Protein AF-A0A353U0R9-F1 (afdb_monomer_lite)

Structure (mmCIF, N/CA/C/O backbone):
data_AF-A0A353U0R9-F1
#
_entry.id   AF-A0A353U0R9-F1
#
loop_
_atom_site.group_PDB
_atom_site.id
_atom_site.type_symbol
_atom_site.label_atom_id
_atom_site.label_alt_id
_atom_site.label_comp_id
_atom_site.label_asym_id
_atom_site.label_entity_id
_atom_site.label_seq_id
_atom_site.pdbx_PDB_ins_code
_atom_site.Cartn_x
_atom_site.Cartn_y
_atom_site.Cartn_z
_atom_site.occupancy
_atom_site.B_iso_or_equiv
_atom_site.auth_seq_id
_atom_site.auth_comp_id
_atom_site.auth_asym_id
_atom_site.auth_atom_id
_atom_site.pdbx_PDB_model_num
ATOM 1 N N . LYS A 1 1 ? -18.817 -8.400 8.365 1.00 78.81 1 LYS A N 1
ATOM 2 C CA . LYS A 1 1 ? -18.732 -8.257 9.843 1.00 78.81 1 LYS A CA 1
ATOM 3 C C . LYS A 1 1 ? -17.386 -7.670 10.286 1.00 78.81 1 LYS A C 1
ATOM 5 O O . LYS A 1 1 ? -17.400 -6.609 10.885 1.00 78.81 1 LYS A O 1
ATOM 10 N N . VAL A 1 2 ? -16.241 -8.260 9.911 1.00 92.94 2 VAL A N 1
ATOM 11 C CA . VAL A 1 2 ? -14.899 -7.759 10.301 1.00 92.94 2 VAL A CA 1
ATOM 12 C C . VAL A 1 2 ? -14.593 -6.345 9.783 1.00 92.94 2 VAL A C 1
ATOM 14 O O . VAL A 1 2 ? -14.218 -5.494 10.577 1.00 92.94 2 VAL A O 1
ATOM 17 N N . LYS A 1 3 ? -14.835 -6.056 8.493 1.00 90.94 3 LYS A N 1
ATOM 18 C CA . LYS A 1 3 ? -14.547 -4.735 7.886 1.00 90.94 3 LYS A CA 1
ATOM 19 C C . LYS A 1 3 ? -15.163 -3.558 8.662 1.00 90.94 3 LYS A C 1
ATOM 21 O O . LYS A 1 3 ? -14.464 -2.609 8.986 1.00 90.94 3 LYS A O 1
ATOM 26 N N . ILE A 1 4 ? -16.448 -3.659 9.011 1.00 94.81 4 ILE A N 1
ATOM 27 C CA . ILE A 1 4 ? -17.173 -2.620 9.765 1.00 94.81 4 ILE A CA 1
ATOM 28 C C . ILE A 1 4 ? -16.594 -2.460 11.176 1.00 94.81 4 ILE A C 1
ATOM 30 O O . ILE A 1 4 ? -16.388 -1.340 11.627 1.00 94.81 4 ILE A O 1
ATOM 34 N N . SER A 1 5 ? -16.281 -3.568 11.854 1.00 95.38 5 SER A N 1
ATOM 35 C CA . SER A 1 5 ? -15.676 -3.520 13.190 1.00 95.38 5 SER A CA 1
ATOM 36 C C . SER A 1 5 ? -14.297 -2.851 13.178 1.00 95.38 5 SER A C 1
ATOM 38 O O . SER A 1 5 ? -13.988 -2.083 14.084 1.00 95.38 5 SER A O 1
ATOM 40 N N . VAL A 1 6 ? -13.482 -3.098 12.147 1.00 93.81 6 VAL A N 1
ATOM 41 C CA . VAL A 1 6 ? -12.177 -2.440 11.983 1.00 93.81 6 VAL A CA 1
ATOM 42 C C . VAL A 1 6 ? -12.349 -0.941 11.726 1.00 93.81 6 VAL A C 1
ATOM 44 O O . VAL A 1 6 ? -11.714 -0.147 12.410 1.00 93.81 6 VAL A O 1
ATOM 47 N N . MET A 1 7 ? -13.255 -0.540 10.827 1.00 93.50 7 MET A N 1
ATOM 48 C CA . MET A 1 7 ? -13.540 0.883 10.578 1.00 93.50 7 MET A CA 1
ATOM 49 C C . MET A 1 7 ? -13.984 1.612 11.848 1.00 93.50 7 MET A C 1
ATOM 51 O O . MET A 1 7 ? -13.464 2.678 12.150 1.00 93.50 7 MET A O 1
ATOM 55 N N . GLN A 1 8 ? -14.901 1.023 12.624 1.00 95.69 8 GLN A N 1
ATOM 56 C CA . GLN A 1 8 ? -15.361 1.608 13.887 1.00 95.69 8 GLN A CA 1
ATOM 57 C C . GLN A 1 8 ? -14.216 1.803 14.884 1.00 95.69 8 GLN A C 1
ATOM 59 O O . GLN A 1 8 ? -14.168 2.821 15.565 1.00 95.69 8 GLN A O 1
ATOM 64 N N . LYS A 1 9 ? -13.277 0.851 14.963 1.00 94.56 9 LYS A N 1
ATOM 65 C CA . LYS A 1 9 ? -12.087 0.998 15.810 1.00 94.56 9 LYS A CA 1
ATOM 66 C C . LYS A 1 9 ? -11.207 2.154 15.344 1.00 94.56 9 LYS A C 1
ATOM 68 O O . LYS A 1 9 ? -10.827 2.952 16.186 1.00 94.56 9 LYS A O 1
ATOM 73 N N . ILE A 1 10 ? -10.936 2.262 14.039 1.00 94.50 10 ILE A N 1
ATOM 74 C CA . ILE A 1 10 ? -10.094 3.325 13.460 1.00 94.50 10 ILE A CA 1
ATOM 75 C C . ILE A 1 10 ? -10.719 4.710 13.681 1.00 94.50 10 ILE A C 1
ATOM 77 O O . ILE A 1 10 ? -10.027 5.615 14.128 1.00 94.50 10 ILE A O 1
ATOM 81 N N . ILE A 1 11 ? -12.027 4.864 13.441 1.00 94.69 11 ILE A N 1
ATOM 82 C CA . ILE A 1 11 ? -12.756 6.137 13.623 1.00 94.69 11 ILE A CA 1
ATOM 83 C C . ILE A 1 11 ? -12.678 6.639 15.072 1.00 94.69 11 ILE A C 1
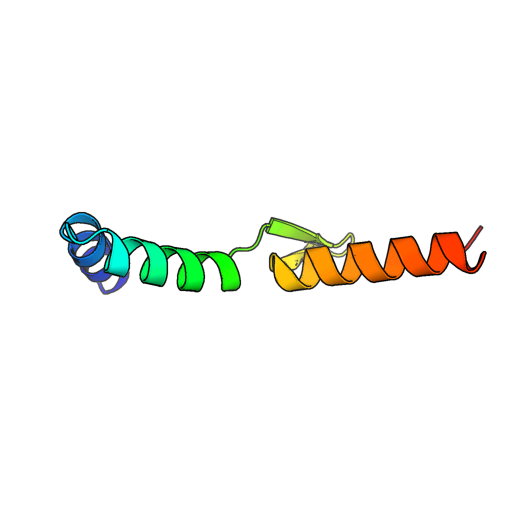ATOM 85 O O . ILE A 1 11 ? -12.663 7.842 15.309 1.00 94.69 11 ILE A O 1
ATOM 89 N N . ASN A 1 12 ? -12.622 5.721 16.038 1.00 96.31 12 ASN A N 1
ATOM 90 C CA . ASN A 1 12 ? -12.564 6.055 17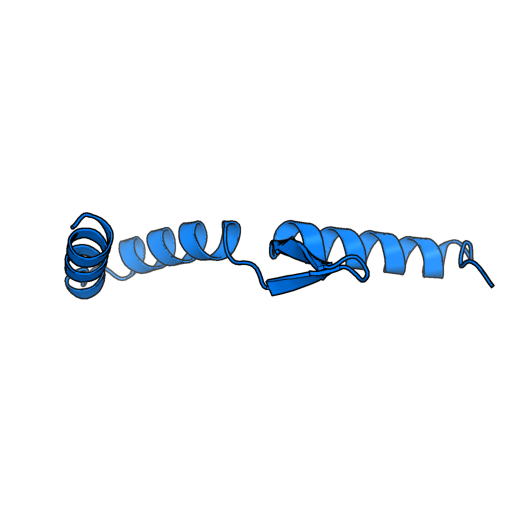.458 1.00 96.31 12 ASN A CA 1
ATOM 91 C C . ASN A 1 12 ? -11.134 6.294 17.980 1.00 96.31 12 ASN A C 1
ATOM 93 O O . ASN A 1 12 ? -10.977 6.599 19.163 1.00 96.31 12 ASN A O 1
ATOM 97 N N . VAL A 1 13 ? -10.090 6.139 17.156 1.00 96.00 13 VAL A N 1
ATOM 98 C CA . VAL A 1 13 ? -8.716 6.457 17.570 1.00 96.00 13 VAL A CA 1
ATOM 99 C C . VAL A 1 13 ? -8.542 7.974 17.616 1.00 96.00 13 VAL A C 1
ATOM 101 O O . VAL A 1 13 ? -8.668 8.650 16.601 1.00 96.00 13 VAL A O 1
ATOM 104 N N . SER A 1 14 ? -8.216 8.505 18.792 1.00 94.38 14 SER A N 1
ATOM 105 C CA . SER A 1 14 ? -7.930 9.932 19.002 1.00 94.38 14 SER A CA 1
ATOM 106 C C . SER A 1 14 ? -6.437 10.247 19.110 1.00 94.38 14 SER A C 1
ATOM 108 O O . SER A 1 14 ? -6.033 11.400 18.969 1.00 94.38 14 SER A O 1
ATOM 110 N N . GLU A 1 15 ? -5.602 9.240 19.368 1.00 97.62 15 GLU A N 1
ATOM 111 C CA . GLU A 1 15 ? -4.161 9.420 19.497 1.00 97.62 15 GLU A CA 1
ATOM 112 C C . GLU A 1 15 ? -3.504 9.537 18.115 1.00 97.62 15 GLU A C 1
ATOM 114 O O . GLU A 1 15 ? -3.469 8.571 17.350 1.00 97.62 15 GLU A O 1
ATOM 119 N N . ALA A 1 16 ? -2.933 10.708 17.819 1.00 94.75 16 ALA A N 1
ATOM 120 C CA . ALA A 1 16 ? -2.270 10.987 16.542 1.00 94.75 16 ALA A CA 1
ATOM 121 C C . ALA A 1 16 ? -1.162 9.969 16.216 1.00 94.75 16 ALA A C 1
ATOM 123 O O . ALA A 1 16 ? -1.123 9.433 15.115 1.00 94.75 16 ALA A O 1
ATOM 124 N N . SER A 1 17 ? -0.337 9.609 17.208 1.00 96.38 17 SER A N 1
ATOM 125 C CA . SER A 1 17 ? 0.768 8.655 17.028 1.00 96.38 17 SER A CA 1
ATOM 126 C C . SER A 1 17 ? 0.295 7.268 16.564 1.00 96.38 17 SER A C 1
ATOM 128 O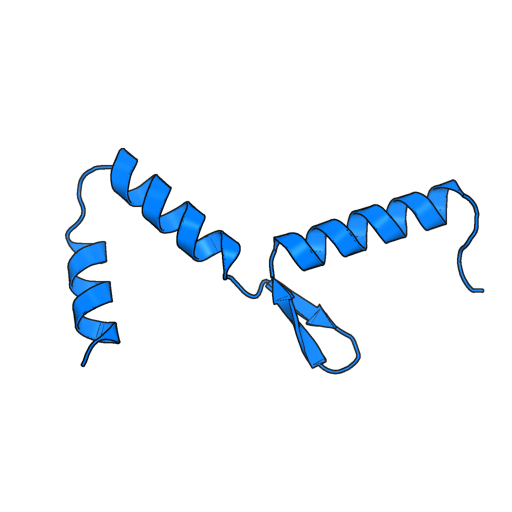 O . SER A 1 17 ? 1.010 6.555 15.854 1.00 96.38 17 SER A O 1
ATOM 130 N N . LEU A 1 18 ? -0.915 6.868 16.966 1.00 95.62 18 LEU A N 1
ATOM 131 C CA . LEU A 1 18 ? -1.513 5.599 16.577 1.00 95.62 18 LEU A CA 1
ATOM 132 C C . LEU A 1 18 ? -2.169 5.697 15.196 1.00 95.62 18 LEU A C 1
ATOM 134 O O . LEU A 1 18 ? -2.050 4.758 14.410 1.00 95.62 18 LEU A O 1
ATOM 138 N N . LEU A 1 19 ? -2.807 6.828 14.882 1.00 94.88 19 LEU A N 1
ATOM 139 C CA . LEU A 1 19 ? -3.325 7.105 13.540 1.00 94.88 19 LEU A CA 1
ATOM 140 C C . LEU A 1 19 ? -2.209 7.087 12.492 1.00 94.88 19 LEU A C 1
ATOM 142 O O . LEU A 1 19 ? -2.387 6.460 11.452 1.00 94.88 19 LEU A O 1
ATOM 146 N N . ASP A 1 20 ? -1.046 7.669 12.793 1.00 95.88 20 ASP A N 1
ATOM 147 C CA . ASP A 1 20 ? 0.110 7.663 11.889 1.00 95.88 20 ASP A CA 1
ATOM 148 C C . ASP A 1 20 ? 0.597 6.237 11.597 1.00 95.88 20 ASP A C 1
ATOM 150 O O . ASP A 1 20 ? 0.850 5.872 10.449 1.00 95.88 20 ASP A O 1
ATOM 154 N N . LYS A 1 21 ? 0.669 5.382 12.626 1.00 95.06 21 LYS A N 1
ATOM 155 C CA . LYS A 1 21 ? 1.038 3.967 12.457 1.00 95.06 21 LYS A CA 1
ATOM 156 C C . LYS A 1 21 ? 0.022 3.211 11.605 1.00 95.06 21 LYS A C 1
ATOM 158 O O . LYS A 1 21 ? 0.418 2.425 10.750 1.00 95.06 21 LYS A O 1
ATOM 163 N N . ILE A 1 22 ? -1.272 3.443 11.834 1.00 93.50 22 ILE A N 1
ATOM 164 C CA . ILE A 1 22 ? -2.343 2.841 11.029 1.00 93.50 22 ILE A CA 1
ATOM 165 C C . ILE A 1 22 ? -2.231 3.313 9.576 1.00 93.50 22 ILE A C 1
ATOM 167 O O . ILE A 1 22 ? -2.313 2.483 8.676 1.00 93.50 2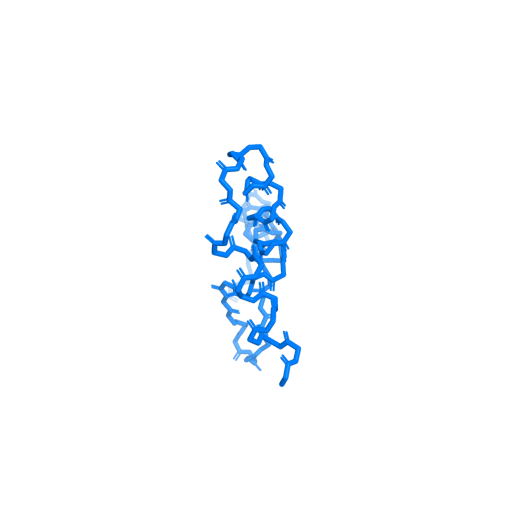2 ILE A O 1
ATOM 171 N N . ASN A 1 23 ? -2.005 4.609 9.341 1.00 91.62 23 ASN A N 1
ATOM 172 C CA . ASN A 1 23 ? -1.846 5.160 7.998 1.00 91.62 23 ASN A CA 1
ATOM 173 C C . ASN A 1 23 ? -0.675 4.508 7.258 1.00 91.62 23 ASN A C 1
ATOM 175 O O . ASN A 1 23 ? -0.857 4.050 6.138 1.00 91.62 23 ASN A O 1
ATOM 179 N N . ASN A 1 24 ? 0.488 4.381 7.902 1.00 90.94 24 ASN A N 1
ATOM 180 C CA . ASN A 1 24 ? 1.660 3.759 7.283 1.00 90.94 24 ASN A CA 1
ATOM 181 C C . ASN A 1 24 ? 1.391 2.311 6.846 1.00 90.94 24 ASN A C 1
ATOM 183 O O . ASN A 1 24 ? 1.694 1.954 5.713 1.00 90.94 24 ASN A O 1
ATOM 187 N N . ILE A 1 25 ? 0.742 1.507 7.697 1.00 91.19 25 ILE A N 1
ATOM 188 C CA . ILE A 1 25 ? 0.368 0.123 7.354 1.00 91.19 25 ILE A CA 1
ATOM 189 C C . ILE A 1 25 ? -0.595 0.094 6.158 1.00 91.19 25 ILE A C 1
ATOM 191 O O . ILE A 1 25 ? -0.485 -0.756 5.279 1.00 91.19 25 ILE A O 1
ATOM 195 N N . LEU A 1 26 ? -1.568 1.009 6.120 1.00 89.31 26 LEU A N 1
ATOM 196 C CA . LEU A 1 26 ? -2.530 1.075 5.020 1.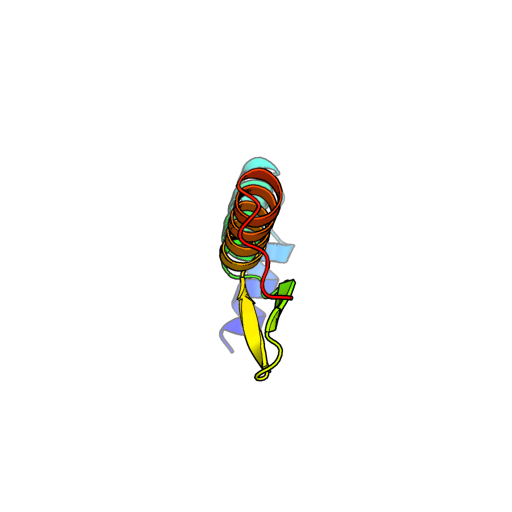00 89.31 26 LEU A CA 1
ATOM 197 C C . LEU A 1 26 ? -1.888 1.561 3.713 1.00 89.31 26 LEU A C 1
ATOM 199 O O . LEU A 1 26 ? -2.295 1.108 2.646 1.00 89.31 26 LEU A O 1
ATOM 203 N N . GLU A 1 27 ? -0.901 2.456 3.782 1.00 86.88 27 GLU A N 1
ATOM 204 C CA . GLU A 1 27 ? -0.169 2.950 2.613 1.00 86.88 27 GLU A CA 1
ATOM 205 C C . GLU A 1 27 ? 0.710 1.877 1.956 1.00 86.88 27 GLU A C 1
ATOM 207 O O . GLU A 1 27 ? 0.825 1.871 0.729 1.00 86.88 27 GLU A O 1
ATOM 212 N N . GLU A 1 28 ? 1.308 0.970 2.734 1.00 84.31 28 GLU A N 1
ATOM 213 C CA . GLU A 1 28 ? 2.138 -0.132 2.215 1.00 84.31 28 GLU A CA 1
ATOM 214 C C . GLU A 1 28 ? 1.337 -1.068 1.296 1.00 84.31 28 GLU A C 1
ATOM 216 O O . GLU A 1 28 ? 1.796 -1.454 0.218 1.00 84.31 28 GLU A O 1
ATOM 221 N N . GLU A 1 29 ? 0.096 -1.358 1.681 1.00 84.06 29 GLU A N 1
ATOM 222 C CA . GLU A 1 29 ? -0.807 -2.262 0.961 1.00 84.06 29 GLU A CA 1
ATOM 223 C C . GLU A 1 29 ? -1.669 -1.541 -0.092 1.00 84.06 29 GLU A C 1
ATOM 225 O O . GLU A 1 29 ? -2.455 -2.165 -0.815 1.00 84.06 29 GLU A O 1
ATOM 230 N N . MET A 1 30 ? -1.563 -0.212 -0.190 1.00 88.56 30 MET A N 1
ATOM 231 C CA . MET A 1 30 ? -2.385 0.577 -1.098 1.00 88.56 30 MET A CA 1
ATOM 232 C C . MET A 1 30 ? -1.955 0.361 -2.551 1.00 88.56 30 MET A C 1
ATOM 234 O O . MET A 1 30 ? -0.816 0.628 -2.941 1.00 88.56 30 MET A O 1
ATOM 238 N N . ILE A 1 31 ? -2.913 -0.055 -3.382 1.00 92.06 31 ILE A N 1
ATOM 239 C CA . ILE A 1 31 ? -2.733 -0.103 -4.832 1.00 92.06 31 ILE A CA 1
ATOM 240 C C . ILE A 1 31 ? -2.809 1.319 -5.387 1.00 92.06 31 ILE A C 1
ATOM 242 O O . ILE A 1 31 ? -3.842 1.979 -5.274 1.00 92.06 31 ILE A O 1
ATOM 246 N N . VAL A 1 32 ? -1.720 1.780 -6.000 1.00 92.75 32 VAL A N 1
ATOM 247 C CA . VAL A 1 32 ? -1.591 3.143 -6.547 1.00 92.75 32 VAL A CA 1
ATOM 248 C C . VAL A 1 32 ? -1.663 3.188 -8.072 1.00 92.75 32 VAL A C 1
ATOM 250 O O . VAL A 1 32 ? -1.734 4.265 -8.658 1.00 92.75 32 VAL A O 1
ATOM 253 N N . GLY A 1 33 ? -1.648 2.033 -8.736 1.00 91.19 33 GLY A N 1
ATOM 254 C CA . GLY A 1 33 ? -1.714 1.962 -10.188 1.00 91.19 33 GLY A CA 1
ATOM 255 C C . GLY A 1 33 ? -1.819 0.539 -10.709 1.00 91.19 33 GLY A C 1
ATOM 256 O O . GLY A 1 33 ? -1.868 -0.422 -9.940 1.00 91.19 33 GLY A O 1
ATOM 257 N N . PHE A 1 34 ? -1.835 0.418 -12.033 1.00 93.81 34 PHE A N 1
ATOM 258 C CA . PHE A 1 34 ? -1.860 -0.860 -12.732 1.00 93.81 34 PHE A CA 1
ATOM 259 C C . PHE A 1 34 ? -0.798 -0.882 -13.827 1.00 93.81 34 PHE A C 1
ATOM 261 O O . PHE A 1 34 ? -0.483 0.140 -14.438 1.00 93.81 34 PHE A O 1
ATOM 268 N N . THR A 1 35 ? -0.235 -2.056 -14.074 1.00 92.69 35 THR A N 1
ATOM 269 C CA . THR A 1 35 ? 0.625 -2.309 -15.228 1.00 92.69 35 THR A CA 1
ATOM 270 C C . THR A 1 35 ? -0.193 -2.339 -16.523 1.00 92.69 35 THR A C 1
ATOM 272 O O . THR A 1 35 ? -1.422 -2.396 -16.505 1.00 92.69 35 THR A O 1
ATOM 275 N N . THR A 1 36 ? 0.484 -2.339 -17.674 1.00 92.12 36 THR A N 1
ATOM 276 C CA . THR A 1 36 ? -0.161 -2.418 -18.997 1.00 92.12 36 THR A CA 1
ATOM 277 C C . THR A 1 36 ? -0.913 -3.732 -19.229 1.00 92.12 36 THR A C 1
ATOM 279 O O . THR A 1 36 ? -1.855 -3.762 -20.012 1.00 92.12 36 THR A O 1
ATOM 282 N N . ASP A 1 37 ? -0.542 -4.800 -18.521 1.00 94.50 37 ASP A N 1
ATOM 283 C CA . ASP A 1 37 ? -1.258 -6.079 -18.464 1.00 94.50 37 ASP A CA 1
ATOM 284 C C . ASP A 1 37 ? -2.311 -6.140 -17.336 1.00 94.50 37 ASP A C 1
ATOM 286 O O . ASP A 1 37 ? -2.867 -7.202 -17.064 1.00 94.50 37 ASP A O 1
ATOM 290 N N . GLY A 1 38 ? -2.603 -5.013 -16.677 1.00 93.50 38 GLY A N 1
ATOM 291 C CA . GLY A 1 38 ? -3.673 -4.886 -15.684 1.00 93.50 38 GLY A CA 1
ATOM 292 C C . GLY A 1 38 ? -3.343 -5.419 -14.288 1.00 93.50 38 GLY A C 1
ATOM 293 O O . GLY A 1 38 ? -4.251 -5.575 -13.472 1.00 93.50 38 GLY A O 1
ATOM 294 N N . LYS A 1 39 ? -2.073 -5.698 -13.972 1.00 94.75 39 LYS A N 1
ATOM 295 C CA . LYS A 1 39 ? -1.667 -6.128 -12.626 1.00 94.75 39 LYS A CA 1
ATOM 296 C C . LYS A 1 39 ? -1.593 -4.927 -11.682 1.00 94.75 39 LYS A C 1
ATOM 298 O O . LYS A 1 39 ? -1.034 -3.900 -12.067 1.00 94.75 39 LYS A O 1
ATOM 303 N N . PRO A 1 40 ? -2.122 -5.034 -10.455 1.00 94.25 40 PRO A N 1
ATOM 304 C CA . PRO A 1 40 ? -2.059 -3.950 -9.484 1.00 94.25 40 PRO A CA 1
ATOM 305 C C . PRO A 1 40 ? -0.615 -3.699 -9.032 1.00 94.25 40 PRO A C 1
ATOM 307 O O . PRO A 1 40 ? 0.187 -4.630 -8.953 1.00 94.25 40 PRO A O 1
ATOM 310 N N . LEU A 1 41 ? -0.300 -2.442 -8.723 1.00 93.44 41 LEU A N 1
ATOM 311 C CA . LEU A 1 41 ? 0.981 -2.013 -8.169 1.00 93.44 41 LEU A CA 1
ATOM 312 C C . LEU A 1 41 ? 0.774 -1.360 -6.807 1.00 93.44 41 LEU A C 1
ATOM 314 O O . LEU A 1 41 ? 0.010 -0.397 -6.698 1.00 93.44 41 LEU A O 1
ATOM 318 N N . THR A 1 42 ? 1.497 -1.838 -5.796 1.00 93.38 42 THR A N 1
ATOM 319 C CA . THR A 1 42 ? 1.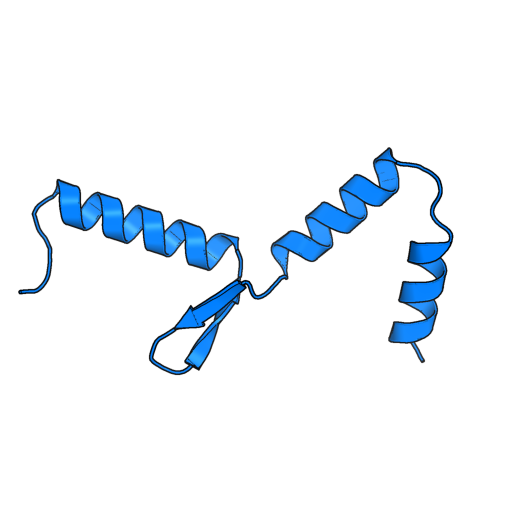649 -1.104 -4.533 1.00 93.38 42 THR A CA 1
ATOM 320 C C . THR A 1 42 ? 2.493 0.153 -4.744 1.00 93.38 42 THR A C 1
ATOM 322 O O . THR A 1 42 ? 3.214 0.280 -5.742 1.00 93.38 42 THR A O 1
ATOM 325 N N . LYS A 1 43 ? 2.439 1.090 -3.793 1.00 90.25 43 LYS A N 1
ATOM 326 C CA . LYS A 1 43 ? 3.277 2.302 -3.807 1.00 90.25 43 LYS A CA 1
ATOM 327 C C . LYS A 1 43 ? 4.766 1.972 -3.938 1.00 90.25 43 LYS A C 1
ATOM 329 O O . LYS A 1 43 ? 5.464 2.578 -4.749 1.00 90.25 43 LYS A O 1
ATOM 334 N N . GLU A 1 44 ? 5.235 0.975 -3.192 1.00 90.12 44 GLU A N 1
ATOM 335 C CA . GLU A 1 44 ? 6.622 0.506 -3.248 1.00 90.12 44 GLU A CA 1
ATOM 336 C C . GLU A 1 44 ? 6.982 -0.027 -4.643 1.00 90.12 44 GLU A C 1
ATOM 338 O O . GLU A 1 44 ? 7.970 0.395 -5.244 1.00 90.12 44 GLU A O 1
ATOM 343 N N . GLN A 1 45 ? 6.149 -0.910 -5.201 1.00 92.62 45 GLN A N 1
ATOM 344 C CA . GLN A 1 45 ? 6.377 -1.492 -6.526 1.00 92.62 45 GLN A CA 1
ATOM 345 C C . GLN A 1 45 ? 6.381 -0.428 -7.626 1.00 92.62 45 GLN A C 1
ATOM 347 O O . GLN A 1 45 ? 7.200 -0.487 -8.544 1.00 92.62 45 GLN A O 1
ATOM 352 N N . TYR A 1 46 ? 5.479 0.548 -7.538 1.00 92.81 46 TYR A N 1
ATOM 353 C CA . TYR A 1 46 ? 5.428 1.668 -8.467 1.00 92.81 46 TYR A CA 1
ATOM 354 C C . TYR A 1 46 ? 6.711 2.510 -8.404 1.00 92.81 46 TYR A C 1
ATOM 356 O O . TYR A 1 46 ? 7.341 2.744 -9.435 1.00 92.81 46 TYR A O 1
ATOM 364 N N . ASN A 1 47 ? 7.155 2.885 -7.202 1.00 93.00 47 ASN A N 1
ATOM 365 C CA . ASN A 1 47 ? 8.380 3.667 -7.011 1.00 93.00 47 ASN A CA 1
ATOM 366 C C . ASN A 1 47 ? 9.634 2.914 -7.477 1.00 93.00 47 ASN A C 1
ATOM 368 O O . ASN A 1 47 ? 10.492 3.496 -8.138 1.00 93.00 47 ASN A O 1
ATOM 372 N N . ASN A 1 48 ? 9.718 1.609 -7.207 1.00 93.75 48 ASN A N 1
ATOM 373 C CA . ASN A 1 48 ? 10.813 0.773 -7.698 1.00 93.75 48 ASN A CA 1
ATOM 374 C C . ASN A 1 48 ? 10.863 0.747 -9.232 1.00 93.75 48 ASN A C 1
ATOM 376 O O . ASN A 1 48 ? 11.942 0.829 -9.817 1.00 93.75 48 ASN A O 1
ATOM 380 N N . ARG A 1 49 ? 9.707 0.695 -9.907 1.00 92.12 49 ARG A N 1
ATOM 381 C CA . ARG A 1 49 ? 9.647 0.775 -11.377 1.00 92.12 49 ARG A CA 1
ATOM 382 C C . ARG A 1 49 ? 10.137 2.124 -11.902 1.00 92.12 49 ARG A C 1
ATOM 384 O O . ARG A 1 49 ? 10.829 2.137 -12.917 1.00 92.12 49 ARG A O 1
ATOM 391 N N . LEU A 1 50 ? 9.810 3.230 -11.228 1.00 92.62 50 LEU A N 1
ATOM 392 C CA . LEU A 1 50 ? 10.313 4.560 -11.596 1.00 92.62 50 LEU A CA 1
ATOM 393 C C . LEU A 1 50 ? 11.836 4.639 -11.467 1.00 92.62 50 LEU A C 1
ATOM 395 O O . LEU A 1 50 ? 12.498 5.054 -12.411 1.00 92.62 50 LEU A O 1
ATOM 399 N N . LEU A 1 51 ? 12.397 4.159 -10.354 1.00 94.81 51 LEU A N 1
ATOM 400 C CA . LEU A 1 51 ? 13.849 4.102 -10.147 1.00 94.81 51 LEU A CA 1
ATOM 401 C C . LEU A 1 51 ? 14.563 3.285 -11.232 1.00 94.81 51 LEU A C 1
ATOM 403 O O . LEU A 1 51 ? 15.613 3.691 -11.730 1.00 94.81 51 LEU A O 1
ATOM 407 N N . VAL A 1 52 ? 13.997 2.139 -11.622 1.00 92.19 52 VAL A N 1
ATOM 408 C CA . VAL A 1 52 ? 14.535 1.329 -12.725 1.00 92.19 52 VAL A CA 1
ATOM 409 C C . VAL A 1 52 ? 14.503 2.111 -14.039 1.00 92.19 52 VAL A C 1
ATOM 411 O O . VAL A 1 52 ? 15.520 2.159 -14.728 1.00 92.19 52 VAL A O 1
ATOM 414 N N . ALA A 1 53 ? 13.384 2.765 -14.360 1.00 89.06 53 ALA A N 1
ATOM 415 C CA . ALA A 1 53 ? 13.256 3.565 -15.576 1.00 89.06 53 ALA A CA 1
ATOM 416 C C . ALA A 1 53 ? 14.245 4.745 -15.602 1.00 89.06 53 ALA A C 1
ATOM 418 O O . ALA A 1 53 ? 14.899 4.982 -16.614 1.00 89.06 53 ALA A O 1
ATOM 419 N N . GLU A 1 54 ? 14.422 5.451 -14.482 1.00 92.25 54 GLU A N 1
ATOM 420 C CA . GLU A 1 54 ? 15.412 6.526 -14.357 1.00 92.25 54 GLU A CA 1
ATOM 421 C C . GLU A 1 54 ? 16.843 6.027 -14.592 1.00 92.25 54 GLU A C 1
ATOM 423 O O . GLU A 1 54 ? 17.640 6.708 -15.239 1.00 92.25 54 GLU A O 1
ATOM 428 N N . ASN A 1 55 ? 17.179 4.835 -14.092 1.00 91.50 55 ASN A N 1
ATOM 429 C CA . ASN A 1 55 ? 18.495 4.236 -14.303 1.00 91.50 55 ASN A CA 1
ATOM 430 C C . ASN A 1 55 ? 18.709 3.789 -15.753 1.00 91.50 55 ASN A C 1
ATOM 432 O O . ASN A 1 55 ? 19.793 4.013 -16.282 1.00 91.50 55 ASN A O 1
ATOM 436 N N . GLN A 1 56 ? 17.689 3.231 -16.410 1.00 89.12 56 GLN A N 1
ATOM 437 C CA . GLN A 1 56 ? 17.736 2.885 -17.838 1.00 89.12 56 GLN A CA 1
ATOM 438 C C . GLN A 1 56 ? 17.935 4.126 -18.717 1.00 89.12 56 GLN A C 1
ATOM 440 O O . GLN A 1 56 ? 18.744 4.121 -19.641 1.00 89.12 56 GLN A O 1
ATOM 445 N N . ILE A 1 57 ? 17.249 5.226 -18.390 1.00 88.31 57 ILE A N 1
ATOM 446 C CA . ILE A 1 57 ? 17.438 6.516 -19.067 1.00 88.31 57 ILE A CA 1
ATOM 447 C C . ILE A 1 57 ? 18.877 7.015 -18.884 1.00 88.31 57 ILE A C 1
ATOM 449 O O . ILE A 1 57 ? 19.495 7.464 -19.847 1.00 88.31 57 ILE A O 1
ATOM 453 N N . LYS A 1 58 ? 19.430 6.911 -17.668 1.00 89.12 58 LYS A N 1
ATOM 454 C CA . LYS A 1 58 ? 20.819 7.304 -17.378 1.00 89.12 58 LYS A CA 1
ATOM 455 C C . LYS A 1 58 ? 21.852 6.428 -18.090 1.00 89.12 58 LYS A C 1
ATOM 457 O O . LYS A 1 58 ? 22.881 6.959 -18.498 1.00 89.12 58 LYS A O 1
ATOM 462 N N . SER A 1 59 ? 21.618 5.119 -18.211 1.00 90.94 59 SER A N 1
ATOM 463 C CA . SER A 1 59 ? 22.561 4.194 -18.856 1.00 90.94 59 SER A CA 1
ATOM 464 C C . SER A 1 59 ? 22.508 4.239 -20.383 1.00 90.94 59 SER A C 1
ATOM 466 O O . SER A 1 59 ? 23.443 3.774 -21.029 1.00 90.94 59 SER A O 1
ATOM 468 N N . GLY A 1 60 ? 21.455 4.821 -20.965 1.00 83.19 60 GLY A N 1
ATOM 469 C CA . GLY A 1 60 ? 21.218 4.774 -22.408 1.00 83.19 60 GLY A CA 1
ATOM 470 C C . GLY A 1 60 ? 20.530 3.486 -22.875 1.00 83.19 60 GLY A C 1
ATOM 471 O O . GLY A 1 60 ? 20.333 3.315 -24.075 1.00 83.19 60 GLY A O 1
ATOM 472 N N . ASP A 1 61 ? 20.133 2.601 -21.953 1.00 75.25 61 ASP A N 1
ATOM 473 C CA . ASP A 1 61 ? 19.452 1.332 -22.242 1.00 75.25 61 ASP A CA 1
ATOM 474 C C . ASP A 1 61 ? 17.928 1.515 -22.314 1.00 75.25 61 ASP A C 1
ATOM 476 O O . ASP A 1 61 ? 17.164 0.889 -21.572 1.00 75.25 61 ASP A O 1
ATOM 480 N N . PHE A 1 62 ? 17.455 2.393 -23.195 1.00 69.69 62 PHE A N 1
ATOM 481 C CA . PHE A 1 62 ? 16.031 2.479 -23.516 1.00 69.69 62 PHE A CA 1
ATOM 482 C C . PHE A 1 62 ? 15.743 1.729 -24.817 1.00 69.69 62 PHE A C 1
ATOM 484 O O . PHE A 1 62 ? 16.377 1.959 -25.846 1.00 69.69 62 PHE A O 1
ATOM 491 N N . ILE A 1 63 ? 14.772 0.812 -24.759 1.00 61.09 63 ILE A N 1
ATOM 492 C CA . ILE A 1 63 ? 14.276 0.099 -25.939 1.00 61.09 63 ILE A CA 1
ATOM 493 C C . ILE A 1 63 ? 13.682 1.148 -26.887 1.00 61.09 63 ILE A C 1
ATOM 495 O O . ILE A 1 63 ? 12.723 1.829 -26.522 1.00 61.09 63 ILE A O 1
ATOM 499 N N . THR A 1 64 ? 14.306 1.304 -28.058 1.00 55.03 64 THR A N 1
ATOM 500 C CA . THR A 1 64 ? 13.797 2.116 -29.176 1.00 55.03 64 THR A CA 1
ATOM 501 C C . THR A 1 64 ? 12.779 1.319 -29.978 1.00 55.03 64 THR A C 1
ATOM 503 O O . THR A 1 64 ? 12.990 0.092 -30.123 1.00 55.03 64 THR A O 1
#

pLDDT: mean 90.53, std 7.58, range [55.03, 97.62]

Secondary structure (DSSP, 8-state):
-HHHHHHHHHHT---HHHHHHHHHHHHHT-EEEE-TT--EEEHHHHHHHHHHHHHHHHHT----

Sequence (64 aa):
KVKISVMQKIINVSEASLLDKINNILEEEMIVGFTTDGKPLTKEQYNNRLLVAENQIKSGDFIT

Radius of gyration: 17.9 Å; chains: 1; bounding box: 41×19×49 Å

Foldseek 3Di:
DVVVVVVVVLVPDPDPVVVVVVVVVCLQPDFPDADPVGHTDRPVRVVVVVVVVVVCVVVVNDDD